Protein AF-A0A938NWP1-F1 (afdb_monomer_lite)

Secondary structure (DSSP, 8-state):
-HHHHHHHHSTTSTTHHHHHHHHHHHHHHHHHHHHHHHTT-HHHHHHHHHHHHHHHHHHHHHHHHH--TTS-HHHHHHHHHHHHHHHHHHHHHH-GGGHHHHHHHHHHHHHHHHHH-

Radius of gyration: 18.4 Å; chains: 1; bounding box: 37×42×53 Å

pLDDT: mean 86.92, std 7.83, range [61.0, 96.56]

Structure (mmCIF, N/CA/C/O backbone):
data_AF-A0A938NWP1-F1
#
_entry.id   AF-A0A938NWP1-F1
#
loop_
_atom_site.group_PDB
_atom_site.id
_atom_site.type_symbol
_atom_site.label_atom_id
_atom_site.label_alt_id
_atom_site.label_comp_id
_atom_site.label_asym_id
_atom_site.label_entity_id
_atom_site.label_seq_id
_atom_site.pdbx_PDB_ins_code
_atom_site.Cartn_x
_atom_site.Cartn_y
_atom_site.Cartn_z
_atom_site.occupancy
_atom_site.B_iso_or_equiv
_atom_site.auth_seq_id
_atom_site.auth_comp_id
_atom_site.auth_asym_id
_atom_site.auth_atom_id
_atom_site.pdbx_PDB_model_num
ATOM 1 N N . MET A 1 1 ? -5.076 24.610 25.312 1.00 61.00 1 MET A N 1
ATOM 2 C CA . MET A 1 1 ? -3.761 24.006 24.991 1.00 61.00 1 MET A CA 1
ATOM 3 C C . MET A 1 1 ? -3.393 22.858 25.933 1.00 61.00 1 MET A C 1
ATOM 5 O O . MET A 1 1 ? -2.952 21.830 25.442 1.00 61.00 1 MET A O 1
ATOM 9 N N . SER A 1 2 ? -3.604 22.977 27.250 1.00 73.00 2 SER A N 1
ATOM 10 C CA . SER A 1 2 ? -3.316 21.909 28.230 1.00 73.00 2 SER A CA 1
ATOM 11 C C . SER A 1 2 ? -4.142 20.628 28.040 1.00 73.00 2 SER A C 1
ATOM 13 O O . SER A 1 2 ? -3.621 19.542 28.266 1.00 73.00 2 SER A O 1
ATOM 15 N N . GLU A 1 3 ? -5.391 20.739 27.578 1.00 76.25 3 GLU A N 1
ATOM 16 C CA . GLU A 1 3 ? -6.285 19.588 27.372 1.00 76.25 3 GLU A CA 1
ATOM 17 C C . GLU A 1 3 ? -5.805 18.652 26.250 1.00 76.25 3 GLU A C 1
ATOM 19 O O . GLU A 1 3 ? -5.772 17.440 26.425 1.00 76.25 3 GLU A O 1
ATOM 24 N N . LEU A 1 4 ? -5.339 19.212 25.125 1.00 74.44 4 LEU A N 1
ATOM 25 C CA . LEU A 1 4 ? -4.764 18.439 24.015 1.00 74.44 4 LEU A CA 1
ATOM 26 C C . LEU A 1 4 ? -3.458 17.755 24.425 1.00 74.44 4 LEU A C 1
ATOM 28 O O . LEU A 1 4 ? -3.237 16.596 24.091 1.00 74.44 4 LEU A O 1
ATOM 32 N N . ALA A 1 5 ? -2.609 18.460 25.183 1.00 74.31 5 ALA A N 1
ATOM 33 C CA . ALA A 1 5 ? -1.382 17.883 25.722 1.00 74.31 5 ALA A CA 1
ATOM 34 C C . ALA A 1 5 ? -1.691 16.722 26.679 1.00 74.31 5 ALA A C 1
ATOM 36 O O . ALA A 1 5 ? -1.032 15.689 26.617 1.00 74.31 5 ALA A O 1
ATOM 37 N N . ARG A 1 6 ? -2.741 16.845 27.502 1.00 74.50 6 ARG A N 1
ATOM 38 C CA . ARG A 1 6 ? -3.239 15.738 28.326 1.00 74.50 6 ARG A CA 1
ATOM 39 C C . ARG A 1 6 ? -3.708 14.567 27.469 1.00 74.50 6 ARG A C 1
ATOM 41 O O . ARG A 1 6 ? -3.207 13.472 27.668 1.00 74.50 6 ARG A O 1
ATOM 48 N N . GLN A 1 7 ? -4.557 14.805 26.471 1.00 76.75 7 GLN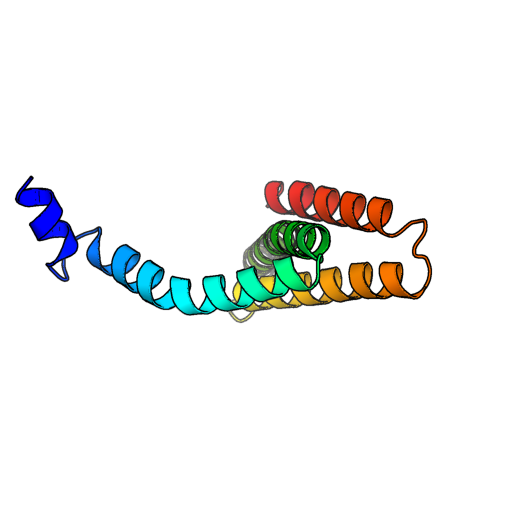 A N 1
ATOM 49 C CA . GLN A 1 7 ? -5.053 13.758 25.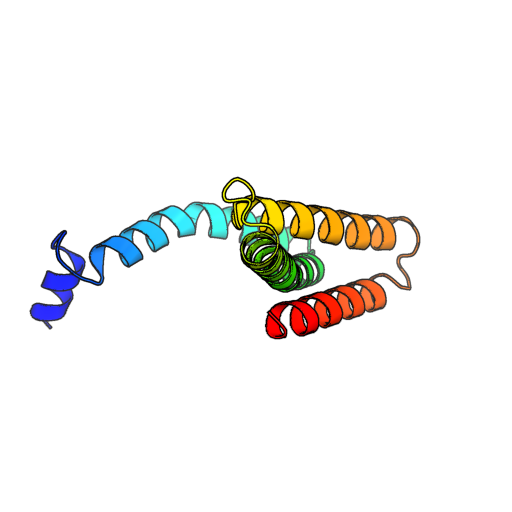568 1.00 76.75 7 GLN A CA 1
ATOM 50 C C . GLN A 1 7 ? -3.948 13.059 24.753 1.00 76.75 7 GLN A C 1
ATOM 52 O O . GLN A 1 7 ? -4.152 11.927 24.319 1.00 76.75 7 GLN A O 1
ATOM 57 N N . LEU A 1 8 ? -2.794 13.707 24.547 1.00 75.06 8 LEU A N 1
ATOM 58 C CA . LEU A 1 8 ? -1.615 13.102 23.918 1.00 75.06 8 LEU A CA 1
ATOM 59 C C . LEU A 1 8 ? -0.780 12.238 24.873 1.00 75.06 8 LEU A C 1
ATOM 61 O O . LEU A 1 8 ? -0.164 11.282 24.416 1.00 75.06 8 LEU A O 1
ATOM 65 N N . LEU A 1 9 ? -0.687 12.615 26.153 1.00 77.19 9 LEU A N 1
ATOM 66 C CA . LEU A 1 9 ? 0.231 12.017 27.136 1.00 77.19 9 LEU A CA 1
ATOM 67 C C . LEU A 1 9 ? -0.445 10.999 28.065 1.00 77.19 9 LEU A C 1
ATOM 69 O O . LEU A 1 9 ? 0.249 10.197 28.688 1.00 77.19 9 LEU A O 1
ATOM 73 N N . THR A 1 10 ? -1.775 11.010 28.174 1.00 80.69 10 THR A N 1
ATOM 74 C CA . THR A 1 10 ? -2.522 10.044 28.993 1.00 80.69 10 THR A CA 1
ATOM 75 C C . THR A 1 10 ? -2.920 8.807 28.182 1.00 80.69 10 THR A C 1
ATOM 77 O O . THR A 1 10 ? -3.480 8.987 27.100 1.00 80.69 10 THR A O 1
ATOM 80 N N . PRO A 1 11 ? -2.754 7.579 28.716 1.00 75.69 11 PRO A N 1
ATOM 81 C CA . PRO A 1 11 ? -3.187 6.343 28.051 1.00 75.69 11 PRO A CA 1
ATOM 82 C C . PRO A 1 11 ? -4.678 6.305 27.678 1.00 75.69 11 PRO A C 1
ATOM 84 O O . PRO A 1 11 ? -5.035 5.713 26.666 1.00 75.69 11 PRO A O 1
ATOM 87 N N . ASP A 1 12 ? -5.534 6.983 28.452 1.00 77.31 12 ASP A N 1
ATOM 88 C CA . ASP A 1 12 ? -6.985 7.077 28.210 1.00 77.31 12 ASP A CA 1
ATOM 89 C C . ASP A 1 12 ? -7.357 8.139 27.154 1.00 77.31 12 ASP A C 1
ATOM 91 O O . ASP A 1 12 ? -8.527 8.348 26.830 1.00 77.31 12 ASP A O 1
ATOM 95 N N . GLY A 1 13 ? -6.362 8.857 26.632 1.00 81.94 13 GLY A N 1
ATOM 96 C CA . GLY A 1 13 ? -6.544 9.914 25.651 1.00 81.94 13 GLY A CA 1
ATOM 97 C C . GLY A 1 13 ? -6.732 9.360 24.241 1.00 81.94 13 GLY A C 1
ATOM 98 O O . GLY A 1 13 ? -5.977 8.508 23.776 1.00 81.94 13 GLY A O 1
ATOM 99 N N . VAL A 1 14 ? -7.698 9.914 23.507 1.00 86.06 14 VAL A N 1
ATOM 100 C CA . VAL A 1 14 ? -8.037 9.487 22.134 1.00 86.06 14 VAL A CA 1
ATOM 101 C C . VAL A 1 14 ? -6.857 9.624 21.156 1.00 86.06 14 VAL A C 1
ATOM 103 O O . VAL A 1 14 ? -6.811 8.944 20.135 1.00 86.06 14 VAL A O 1
ATOM 106 N N . LEU A 1 15 ? -5.892 10.499 21.465 1.00 85.69 15 LEU A N 1
ATOM 107 C CA . LEU A 1 15 ? -4.733 10.800 20.621 1.00 85.69 15 LEU A CA 1
ATOM 108 C C . LEU A 1 15 ? -3.489 9.970 20.971 1.00 85.69 15 LEU A C 1
ATOM 110 O O . LEU A 1 15 ? -2.562 9.918 20.163 1.00 85.69 15 LEU A O 1
ATOM 114 N N . PHE A 1 16 ? -3.470 9.288 22.119 1.00 87.50 16 PHE A N 1
ATOM 115 C CA . PHE A 1 16 ? -2.310 8.529 22.591 1.00 87.50 16 PHE A CA 1
ATOM 116 C C . PHE A 1 16 ? -1.974 7.341 21.673 1.00 87.50 16 PHE A C 1
ATOM 118 O O . PHE A 1 16 ? -0.854 7.232 21.172 1.00 87.50 16 PHE A O 1
ATOM 125 N N . PHE A 1 17 ? -2.954 6.479 21.378 1.00 88.75 17 PHE A N 1
ATOM 126 C CA . PHE A 1 17 ? -2.745 5.321 20.498 1.00 88.75 17 PHE A CA 1
ATOM 127 C C . PHE A 1 17 ? -2.396 5.709 19.050 1.00 88.75 17 PHE A C 1
ATOM 129 O O . PHE A 1 17 ? -1.408 5.183 18.534 1.00 88.75 17 PHE A O 1
ATOM 136 N N . PRO A 1 18 ? -3.116 6.637 18.383 1.00 90.50 18 PRO A N 1
ATOM 137 C CA . PRO A 1 18 ? -2.741 7.103 17.048 1.00 90.50 18 PRO A CA 1
ATOM 138 C C . PRO A 1 18 ? -1.335 7.704 16.987 1.00 90.50 18 PRO A C 1
ATOM 140 O O . PRO A 1 18 ? -0.618 7.461 16.018 1.00 90.50 18 PRO A O 1
ATOM 143 N N . LEU A 1 19 ? -0.916 8.449 18.019 1.00 89.44 19 LEU A N 1
ATOM 144 C CA . LEU A 1 19 ? 0.431 9.014 18.097 1.00 89.44 19 LEU A CA 1
ATOM 145 C C . LEU A 1 19 ? 1.495 7.913 18.133 1.00 89.44 19 LEU A C 1
ATOM 147 O O . LEU A 1 19 ? 2.458 7.967 17.370 1.00 89.44 19 LEU A O 1
ATOM 151 N N . ILE A 1 20 ? 1.310 6.900 18.983 1.00 91.31 20 ILE A N 1
ATOM 152 C CA . ILE A 1 20 ? 2.244 5.773 19.092 1.00 91.31 20 ILE A CA 1
ATOM 153 C C . ILE A 1 20 ? 2.282 4.971 17.790 1.00 91.31 20 ILE A C 1
ATOM 155 O O . ILE A 1 20 ? 3.365 4.672 17.290 1.00 91.31 20 ILE A O 1
ATOM 159 N N . ILE A 1 21 ? 1.123 4.659 17.207 1.00 92.88 21 ILE A N 1
ATOM 160 C CA . ILE A 1 21 ? 1.038 3.931 15.934 1.00 92.88 21 ILE A CA 1
ATOM 161 C C . ILE A 1 21 ? 1.704 4.736 14.813 1.00 92.88 21 ILE A C 1
ATOM 163 O O . ILE A 1 21 ? 2.448 4.169 14.017 1.00 92.88 21 ILE A O 1
ATOM 167 N N . GLY A 1 22 ? 1.494 6.054 14.767 1.00 92.81 22 GLY A N 1
ATOM 168 C CA . GLY A 1 22 ? 2.136 6.943 13.801 1.00 92.81 22 GLY A CA 1
ATOM 169 C C . GLY A 1 22 ? 3.655 6.998 13.969 1.00 92.81 22 GLY A C 1
ATOM 170 O O . GLY A 1 22 ? 4.381 6.897 12.981 1.00 92.81 22 GLY A O 1
ATOM 171 N N . LEU A 1 23 ? 4.148 7.087 15.207 1.00 93.81 23 LEU A N 1
ATOM 172 C CA . LEU A 1 23 ? 5.583 7.069 15.511 1.00 93.81 23 LEU A CA 1
ATOM 173 C C . LEU A 1 23 ? 6.234 5.737 15.125 1.00 93.81 23 LEU A C 1
ATOM 175 O O . LEU A 1 23 ? 7.263 5.734 14.449 1.00 93.81 23 LEU A O 1
ATOM 179 N N . LEU A 1 24 ? 5.619 4.612 15.499 1.00 94.44 24 LEU A N 1
ATOM 180 C CA . LEU A 1 24 ? 6.102 3.276 15.138 1.00 94.44 24 LEU A CA 1
ATOM 181 C C . LEU A 1 24 ? 6.031 3.043 13.620 1.00 94.44 24 LEU A C 1
ATOM 183 O O . LEU A 1 24 ? 6.964 2.505 13.021 1.00 94.44 24 LEU A O 1
ATOM 187 N N . GLY A 1 25 ? 4.949 3.490 12.983 1.00 93.38 25 GLY A N 1
ATOM 188 C CA . GLY A 1 25 ? 4.742 3.380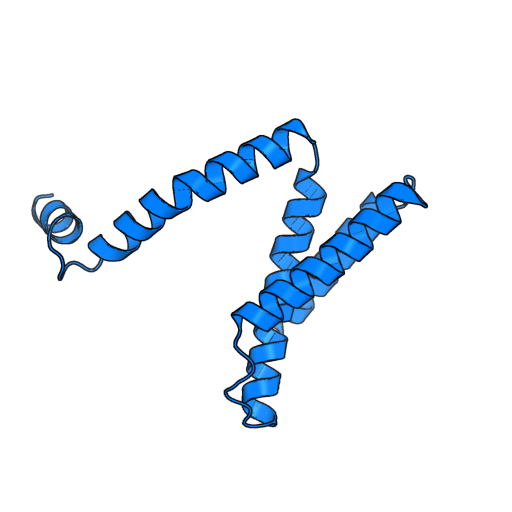 11.543 1.00 93.38 25 GLY A CA 1
ATOM 189 C C . GLY A 1 25 ? 5.721 4.229 10.735 1.00 93.38 25 GLY A C 1
ATOM 190 O O . GLY A 1 25 ? 6.188 3.777 9.690 1.00 93.38 25 GLY A O 1
ATOM 191 N N . SER A 1 26 ? 6.080 5.421 11.222 1.00 94.88 26 SER A N 1
ATOM 192 C CA . SER A 1 26 ? 6.970 6.372 10.538 1.00 94.88 26 SER A CA 1
ATOM 193 C C . SER A 1 26 ? 8.299 5.742 10.122 1.00 94.88 26 SER A C 1
ATOM 195 O O . SER A 1 26 ? 8.768 5.978 9.011 1.00 94.88 26 SER A O 1
ATOM 197 N N . LEU A 1 27 ? 8.872 4.866 10.954 1.00 94.38 27 LEU A N 1
ATOM 198 C CA . LEU A 1 27 ? 10.113 4.172 10.612 1.00 94.38 27 LEU A CA 1
ATOM 199 C C . LEU A 1 27 ? 9.935 3.263 9.386 1.00 94.38 27 LEU A C 1
ATOM 201 O O . LEU A 1 27 ? 10.721 3.323 8.441 1.00 94.38 27 LEU A O 1
ATOM 205 N N . SER A 1 28 ? 8.870 2.458 9.371 1.00 93.38 28 SER A N 1
ATOM 206 C CA . SER A 1 28 ? 8.581 1.541 8.262 1.00 93.38 28 SER A CA 1
ATOM 207 C C . SER A 1 28 ? 8.220 2.304 6.986 1.00 93.38 28 SER A C 1
ATOM 209 O O . SER A 1 28 ? 8.786 2.045 5.922 1.00 93.38 28 SER A O 1
ATOM 211 N N . PHE A 1 29 ? 7.330 3.295 7.090 1.00 90.69 29 PHE A N 1
ATOM 212 C CA . PHE A 1 29 ? 6.925 4.125 5.955 1.00 90.69 29 PHE A CA 1
ATOM 213 C C . PHE A 1 29 ? 8.075 4.990 5.423 1.00 90.69 29 PHE A C 1
ATOM 215 O O . PHE A 1 29 ? 8.179 5.172 4.212 1.00 90.69 29 PHE A O 1
ATOM 222 N N . GLY A 1 30 ? 8.972 5.470 6.286 1.00 93.75 30 GLY A N 1
ATOM 223 C CA . GLY A 1 30 ? 10.142 6.257 5.897 1.00 93.75 30 GLY A CA 1
ATOM 224 C C . GLY A 1 30 ? 11.163 5.448 5.096 1.00 93.75 30 GLY A C 1
ATOM 225 O O . GLY A 1 30 ? 11.646 5.914 4.059 1.00 93.75 30 GLY A O 1
ATOM 226 N N . VAL A 1 31 ? 11.450 4.212 5.521 1.00 95.19 31 VAL A N 1
ATOM 227 C CA . VAL A 1 31 ? 12.365 3.308 4.801 1.00 95.19 31 VAL A CA 1
ATOM 228 C C . VAL A 1 31 ? 11.772 2.896 3.452 1.00 95.19 31 VAL A C 1
ATOM 230 O O . VAL A 1 31 ? 12.439 3.020 2.421 1.00 95.19 31 VAL A O 1
ATOM 233 N N . VAL A 1 32 ? 10.506 2.465 3.431 1.00 94.00 32 VAL A N 1
ATOM 234 C CA . VAL A 1 32 ? 9.821 2.068 2.190 1.00 94.00 32 VAL A CA 1
ATOM 235 C C . VAL A 1 32 ? 9.679 3.259 1.239 1.00 94.00 32 VAL A C 1
ATOM 237 O O . VAL A 1 32 ? 9.969 3.130 0.051 1.00 94.00 32 VAL A O 1
ATOM 240 N N . GLY A 1 33 ? 9.303 4.434 1.747 1.00 92.38 33 GLY A N 1
ATOM 241 C CA . GLY A 1 33 ? 9.167 5.653 0.951 1.00 92.38 33 GLY A CA 1
ATOM 242 C C . GLY A 1 33 ? 10.486 6.072 0.303 1.00 92.38 33 GLY A C 1
ATOM 243 O O . GLY A 1 33 ? 10.533 6.303 -0.906 1.00 92.38 33 GLY A O 1
ATOM 244 N N . SER A 1 34 ? 11.578 6.074 1.072 1.00 95.06 34 SER A N 1
ATOM 245 C CA . SER A 1 34 ? 12.919 6.373 0.547 1.00 95.06 34 SER A CA 1
ATOM 246 C C . SER A 1 34 ? 13.321 5.390 -0.556 1.00 95.06 34 SER A C 1
ATOM 248 O O . SER A 1 34 ? 13.805 5.798 -1.613 1.00 95.06 34 SER A O 1
ATOM 250 N N . TYR A 1 35 ? 13.055 4.097 -0.357 1.00 93.94 35 TYR A N 1
ATOM 251 C CA . TYR A 1 35 ? 13.320 3.065 -1.358 1.00 93.94 35 TYR A CA 1
ATOM 252 C C . TYR A 1 35 ? 12.531 3.283 -2.658 1.00 93.94 35 TYR A C 1
ATOM 254 O O . TYR A 1 35 ? 13.108 3.232 -3.748 1.00 93.94 35 TYR A O 1
ATOM 262 N N . VAL A 1 36 ? 11.228 3.562 -2.553 1.00 93.94 36 VAL A N 1
ATOM 263 C CA . VAL A 1 36 ? 10.336 3.790 -3.701 1.00 93.94 36 VAL A CA 1
ATOM 264 C C . VAL A 1 36 ? 10.798 4.984 -4.539 1.00 93.94 36 VAL A C 1
ATOM 266 O O . VAL A 1 36 ? 10.823 4.894 -5.771 1.00 93.94 36 VAL A O 1
ATOM 269 N N . VAL A 1 37 ? 11.221 6.068 -3.881 1.00 95.06 37 VAL A N 1
ATOM 270 C CA . VAL A 1 37 ? 11.723 7.281 -4.543 1.00 95.06 37 VAL A CA 1
ATOM 271 C C . VAL A 1 37 ? 13.038 7.007 -5.274 1.00 95.06 37 VAL A C 1
ATOM 273 O O . VAL A 1 37 ? 13.150 7.320 -6.460 1.00 95.06 37 VAL A O 1
ATOM 276 N N . VAL A 1 38 ? 14.015 6.373 -4.613 1.00 96.56 38 VAL A N 1
ATOM 277 C CA . VAL A 1 38 ? 15.330 6.072 -5.214 1.00 96.56 38 VAL A CA 1
ATOM 278 C C . VAL A 1 38 ? 15.196 5.129 -6.414 1.00 96.56 38 VAL A C 1
ATOM 280 O O . VAL A 1 38 ? 15.862 5.314 -7.431 1.00 96.56 38 VAL A O 1
ATOM 283 N N . ARG A 1 39 ? 14.307 4.135 -6.327 1.00 91.00 39 ARG A N 1
ATOM 284 C CA . ARG A 1 39 ? 14.046 3.162 -7.401 1.00 91.00 39 ARG A CA 1
ATOM 285 C C . ARG A 1 39 ? 13.129 3.692 -8.510 1.00 91.00 39 ARG A C 1
ATOM 287 O O . ARG A 1 39 ? 12.937 2.983 -9.491 1.00 91.00 39 ARG A O 1
ATOM 294 N N . ARG A 1 40 ? 12.557 4.896 -8.370 1.00 89.12 40 ARG A N 1
ATOM 295 C CA . ARG A 1 40 ? 11.554 5.476 -9.289 1.00 89.12 40 ARG A CA 1
ATOM 296 C C . ARG A 1 40 ? 10.348 4.561 -9.550 1.00 89.12 40 ARG A C 1
ATOM 298 O O . ARG A 1 40 ? 9.781 4.567 -10.637 1.00 89.12 40 ARG A O 1
ATOM 305 N N . VAL A 1 41 ? 9.916 3.812 -8.535 1.00 90.38 41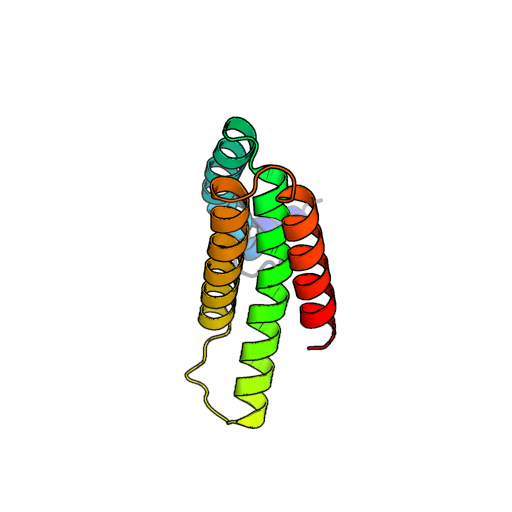 VAL A N 1
ATOM 306 C CA . VAL A 1 41 ? 8.756 2.898 -8.615 1.00 90.38 41 VAL A CA 1
ATOM 307 C C . VAL A 1 41 ? 7.486 3.499 -8.002 1.00 90.38 41 VAL A C 1
ATOM 309 O O . VAL A 1 41 ? 6.562 2.774 -7.641 1.00 90.38 41 VAL A O 1
ATOM 312 N N . SER A 1 42 ? 7.410 4.829 -7.882 1.00 91.06 42 SER A N 1
ATOM 313 C CA . SER A 1 42 ? 6.290 5.534 -7.239 1.00 91.06 42 SER A CA 1
ATOM 314 C C . SER A 1 42 ? 4.935 5.243 -7.885 1.00 91.06 42 SER A C 1
ATOM 316 O O . SER A 1 42 ? 3.951 5.063 -7.173 1.00 91.06 42 SER A O 1
ATOM 318 N N . TYR A 1 43 ? 4.881 5.133 -9.216 1.00 88.75 43 TYR A N 1
ATOM 319 C CA . TYR A 1 43 ? 3.650 4.794 -9.937 1.00 88.75 43 TYR A CA 1
ATOM 320 C C . TYR A 1 43 ? 3.171 3.369 -9.632 1.00 88.75 43 TYR A C 1
ATOM 322 O O . TYR A 1 43 ? 1.985 3.153 -9.395 1.00 88.75 43 TYR A O 1
ATOM 330 N N . ALA A 1 44 ? 4.097 2.409 -9.554 1.00 90.12 44 ALA A N 1
ATOM 331 C CA . ALA A 1 44 ? 3.780 1.040 -9.160 1.00 90.12 44 ALA A CA 1
ATOM 332 C C . ALA A 1 44 ? 3.30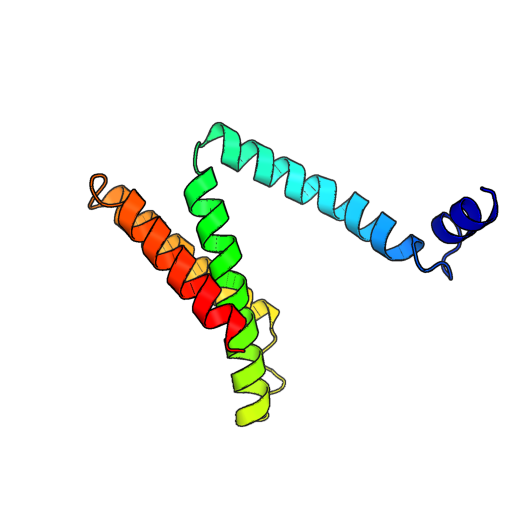3 0.975 -7.701 1.00 90.12 44 ALA A C 1
ATOM 334 O O . ALA A 1 44 ? 2.289 0.346 -7.412 1.00 90.12 44 ALA A O 1
ATOM 335 N N . ALA A 1 45 ? 3.985 1.677 -6.788 1.00 91.75 45 ALA A N 1
ATOM 336 C CA . ALA A 1 45 ? 3.586 1.752 -5.383 1.00 91.75 45 ALA A CA 1
ATOM 337 C C . ALA A 1 45 ? 2.180 2.354 -5.216 1.00 91.75 45 ALA A C 1
ATOM 339 O O . ALA A 1 45 ? 1.366 1.823 -4.463 1.00 91.75 45 ALA A O 1
ATOM 340 N N . HIS A 1 46 ? 1.868 3.421 -5.959 1.00 91.44 46 HIS A N 1
ATOM 341 C CA . HIS A 1 46 ? 0.537 4.025 -5.977 1.00 91.44 46 HIS A CA 1
ATOM 342 C C . HIS A 1 46 ? -0.540 3.035 -6.445 1.00 91.44 46 HIS A C 1
ATOM 344 O O . HIS A 1 46 ? -1.575 2.906 -5.788 1.00 91.44 46 HIS A O 1
ATOM 350 N N . ALA A 1 47 ? -0.292 2.312 -7.539 1.00 93.44 47 ALA A N 1
ATOM 351 C CA . ALA A 1 47 ? -1.230 1.325 -8.069 1.00 93.44 47 ALA A CA 1
ATOM 352 C C . ALA A 1 47 ? -1.491 0.178 -7.083 1.00 93.44 47 ALA A C 1
ATOM 354 O O . ALA A 1 47 ? -2.645 -0.175 -6.835 1.00 93.44 47 ALA A O 1
ATOM 355 N N . ILE A 1 48 ? -0.433 -0.352 -6.458 1.00 93.25 48 ILE A N 1
ATOM 356 C CA . ILE A 1 48 ? -0.540 -1.422 -5.457 1.00 93.25 48 ILE A CA 1
ATOM 357 C C . ILE A 1 48 ? -1.430 -0.975 -4.290 1.00 93.25 48 ILE A C 1
ATOM 359 O O . ILE A 1 48 ? -2.360 -1.697 -3.925 1.00 93.25 48 ILE A O 1
ATOM 363 N N . SER A 1 49 ? -1.227 0.235 -3.759 1.00 92.50 49 SER A N 1
ATOM 364 C CA . SER A 1 49 ? -2.036 0.768 -2.652 1.00 92.50 49 SER A CA 1
ATOM 365 C C . SER A 1 49 ? -3.537 0.803 -2.961 1.00 92.50 49 SER A C 1
ATOM 367 O O . SER A 1 49 ? -4.345 0.459 -2.103 1.00 92.50 49 SER A O 1
ATOM 369 N N . HIS A 1 50 ? -3.926 1.157 -4.189 1.00 92.31 50 HIS A N 1
ATOM 370 C CA . HIS A 1 50 ? -5.341 1.207 -4.579 1.00 92.31 50 HIS A CA 1
ATOM 371 C C . HIS A 1 50 ? -5.936 -0.186 -4.797 1.00 92.31 50 HIS A C 1
ATOM 373 O O . HIS A 1 50 ? -7.099 -0.419 -4.479 1.00 92.31 50 HIS A O 1
ATOM 379 N N . THR A 1 51 ? -5.140 -1.149 -5.262 1.00 92.94 51 THR A N 1
ATOM 380 C CA . THR A 1 51 ? -5.592 -2.546 -5.372 1.00 92.94 51 THR A CA 1
ATOM 381 C C . THR A 1 51 ? -5.757 -3.243 -4.023 1.00 92.94 51 THR A C 1
ATOM 383 O O . THR A 1 51 ? -6.565 -4.164 -3.904 1.00 92.94 51 THR A O 1
ATOM 386 N N . VAL A 1 52 ? -5.046 -2.803 -2.981 1.00 94.00 52 VAL A N 1
ATOM 387 C CA . VAL A 1 52 ? -5.207 -3.359 -1.628 1.00 94.00 52 VAL A CA 1
ATOM 388 C C . VAL A 1 52 ? -6.623 -3.134 -1.097 1.00 94.00 52 VAL A C 1
ATOM 390 O O . VAL A 1 52 ? -7.174 -4.043 -0.481 1.00 94.00 52 VAL A O 1
ATOM 393 N N . LEU A 1 53 ? -7.239 -1.984 -1.395 1.00 91.19 53 LEU A N 1
ATOM 394 C CA . LEU A 1 53 ? -8.625 -1.687 -1.011 1.00 91.19 53 LEU A CA 1
ATOM 395 C C . LEU A 1 53 ? -9.604 -2.713 -1.595 1.00 91.19 53 LEU A C 1
ATOM 397 O O . LEU A 1 53 ? -10.410 -3.273 -0.858 1.00 91.19 53 LEU A O 1
ATOM 401 N N . LEU A 1 54 ? -9.463 -3.036 -2.886 1.00 92.38 54 LEU A N 1
ATOM 402 C CA . LEU A 1 54 ? -10.215 -4.116 -3.535 1.00 92.38 54 LEU A CA 1
ATOM 403 C C . LEU A 1 54 ? -10.005 -5.463 -2.830 1.00 92.38 54 LEU A C 1
ATOM 405 O O . LEU A 1 54 ? -10.966 -6.194 -2.602 1.00 92.38 54 LEU A O 1
ATOM 409 N N . GLY A 1 55 ? -8.763 -5.786 -2.462 1.00 88.94 55 GLY A N 1
ATOM 410 C CA . GLY A 1 55 ? -8.441 -7.016 -1.736 1.00 88.94 55 GLY A CA 1
ATOM 411 C C . GLY A 1 55 ? -9.174 -7.108 -0.403 1.00 88.94 55 GLY A C 1
ATOM 412 O O . GLY A 1 55 ? -9.823 -8.114 -0.136 1.00 88.94 55 GLY A O 1
ATOM 413 N N . ILE A 1 56 ? -9.122 -6.036 0.394 1.00 91.25 56 ILE A N 1
ATOM 414 C CA . ILE A 1 56 ? -9.817 -5.927 1.683 1.00 91.25 56 ILE A CA 1
ATOM 415 C C . ILE A 1 56 ? -11.327 -6.094 1.488 1.00 91.25 56 ILE A C 1
ATOM 417 O O . ILE A 1 56 ? -11.918 -6.958 2.143 1.00 91.25 56 ILE A O 1
ATOM 421 N N . GLY A 1 57 ? -11.921 -5.337 0.560 1.00 89.19 57 GLY A N 1
ATOM 422 C CA . GLY A 1 57 ? -13.352 -5.372 0.255 1.00 89.19 57 GLY A CA 1
ATOM 423 C C . GLY A 1 57 ? -13.843 -6.758 -0.164 1.00 89.19 57 GLY A C 1
ATOM 424 O O . GLY A 1 57 ? -14.823 -7.259 0.385 1.00 89.19 57 GLY A O 1
ATOM 425 N N . LEU A 1 58 ? -13.100 -7.442 -1.040 1.00 87.19 58 LEU A N 1
ATOM 426 C CA . LEU A 1 58 ? -13.402 -8.819 -1.443 1.00 87.19 58 LEU A CA 1
ATOM 427 C C . LEU A 1 58 ? -13.359 -9.797 -0.267 1.00 87.19 58 LEU A C 1
ATOM 429 O O . LEU A 1 58 ? -14.247 -10.641 -0.152 1.00 87.19 58 LEU A O 1
ATOM 433 N N . THR A 1 59 ? -12.358 -9.699 0.617 1.00 88.06 59 THR A N 1
ATOM 434 C CA . THR A 1 59 ? -12.311 -10.552 1.821 1.00 88.06 59 THR A CA 1
ATOM 435 C C . THR A 1 59 ? -13.493 -10.298 2.741 1.00 88.06 59 THR A C 1
ATOM 437 O O . THR A 1 59 ? -14.083 -11.258 3.222 1.00 88.06 59 THR A O 1
ATOM 440 N N . LEU A 1 60 ? -13.857 -9.036 2.979 1.00 85.56 60 LEU A N 1
ATOM 441 C CA . LEU A 1 60 ? -14.995 -8.688 3.834 1.00 85.56 60 LEU A CA 1
ATOM 442 C C . LEU A 1 60 ? -16.319 -9.171 3.233 1.00 85.56 60 LEU A C 1
ATOM 444 O O . LEU A 1 60 ? -17.139 -9.755 3.941 1.00 85.56 60 LEU A O 1
ATOM 448 N N . PHE A 1 61 ? -16.497 -9.016 1.922 1.00 85.31 61 PHE A N 1
ATOM 449 C CA . PHE A 1 61 ? -17.652 -9.559 1.213 1.00 85.31 61 PHE A CA 1
ATOM 450 C C . PHE A 1 61 ? -17.704 -11.087 1.310 1.00 85.31 61 PHE A C 1
ATOM 452 O O . PHE A 1 61 ? -18.738 -11.658 1.655 1.00 85.31 61 PHE A O 1
ATOM 459 N N . ALA A 1 62 ? -16.574 -11.763 1.085 1.00 82.50 62 ALA A N 1
ATOM 460 C CA . ALA A 1 62 ? -16.481 -13.211 1.224 1.00 82.50 62 ALA A CA 1
ATOM 461 C C . ALA A 1 62 ? -16.763 -13.667 2.664 1.00 82.50 62 ALA A C 1
ATOM 463 O O . ALA A 1 62 ? -17.492 -14.641 2.845 1.00 82.50 62 ALA A O 1
ATOM 464 N N . GLN A 1 63 ? -16.255 -12.964 3.683 1.00 83.31 63 GLN A N 1
ATOM 465 C CA . GLN A 1 63 ? -16.575 -13.235 5.088 1.00 83.31 63 GLN A CA 1
ATOM 466 C C . GLN A 1 63 ? -18.080 -13.122 5.348 1.00 83.31 63 GLN A C 1
ATOM 468 O O . GLN A 1 63 ? -18.650 -14.002 5.992 1.00 83.31 63 GLN A O 1
ATOM 473 N N . TYR A 1 64 ? -18.724 -12.073 4.829 1.00 81.00 64 TYR A N 1
ATOM 474 C CA . TYR A 1 64 ? -20.156 -11.843 5.011 1.00 81.00 64 TYR A CA 1
ATOM 475 C C . TYR A 1 64 ? -21.006 -12.931 4.338 1.00 81.00 64 TYR A C 1
ATOM 477 O O . TYR A 1 64 ? -21.969 -13.415 4.926 1.00 81.00 64 TYR A O 1
ATOM 485 N N . VAL A 1 65 ? -20.628 -13.354 3.127 1.00 79.94 65 VAL A N 1
ATOM 486 C CA . VAL A 1 65 ? -21.378 -14.346 2.337 1.00 79.94 65 VAL A CA 1
ATOM 487 C C . VAL A 1 65 ? -21.126 -15.785 2.797 1.00 79.94 65 VAL A C 1
ATOM 489 O O . VAL A 1 65 ? -22.053 -16.590 2.828 1.00 79.94 65 VAL A O 1
ATOM 492 N N . THR A 1 66 ? -19.884 -16.140 3.138 1.00 70.81 66 THR A N 1
ATOM 493 C CA . THR A 1 66 ? -19.501 -17.532 3.452 1.00 70.81 66 THR A CA 1
ATOM 494 C C . THR A 1 66 ? -19.447 -17.830 4.949 1.00 70.81 66 THR A C 1
ATOM 496 O O . THR A 1 66 ? -19.326 -18.990 5.336 1.00 70.81 66 THR A O 1
ATOM 499 N N . GLY A 1 67 ? -19.513 -16.808 5.810 1.00 67.75 67 GLY A N 1
ATOM 500 C CA . GLY A 1 67 ? -19.384 -16.963 7.261 1.00 67.75 67 GLY A CA 1
ATOM 501 C C . GLY A 1 67 ? -17.985 -17.395 7.721 1.00 67.75 67 GLY A C 1
ATOM 502 O O . GLY A 1 67 ? -17.786 -17.677 8.905 1.00 67.75 67 GLY A O 1
ATOM 503 N N . TRP A 1 68 ? -16.993 -17.455 6.822 1.00 62.78 68 TRP A N 1
ATOM 504 C CA . TRP A 1 68 ? -15.633 -17.859 7.170 1.00 62.78 68 TRP A CA 1
ATOM 505 C C . TRP A 1 68 ? -14.884 -16.743 7.898 1.00 62.78 68 TRP A C 1
ATOM 507 O O . TRP A 1 68 ? -14.201 -15.920 7.296 1.00 62.78 68 TRP A O 1
ATOM 517 N N . GLN A 1 69 ? -14.925 -16.776 9.229 1.00 65.06 69 GLN A N 1
ATOM 518 C CA . GLN A 1 69 ? -14.173 -15.842 10.080 1.00 65.06 69 GLN A CA 1
ATOM 519 C C . GLN A 1 69 ? -12.644 -16.006 9.998 1.00 65.06 69 GLN A C 1
ATOM 521 O O . GLN A 1 69 ? -11.898 -15.176 10.507 1.00 65.06 69 GLN A O 1
ATOM 526 N N . TRP A 1 70 ? -12.163 -17.063 9.340 1.00 66.12 70 TRP A N 1
ATOM 527 C CA . TRP A 1 70 ? -10.734 -17.312 9.133 1.00 66.12 70 TRP A CA 1
ATOM 528 C C . TRP A 1 70 ? -10.105 -16.413 8.060 1.00 66.12 70 TRP A C 1
ATOM 530 O O . TRP A 1 70 ? -8.888 -16.229 8.047 1.00 66.12 70 TRP A O 1
ATOM 540 N N . LEU A 1 71 ? -10.909 -15.834 7.165 1.00 68.00 71 LEU A N 1
ATOM 541 C CA . LEU A 1 71 ? -10.436 -15.015 6.046 1.00 68.00 71 LEU A CA 1
ATOM 542 C C . LEU A 1 71 ? -10.122 -13.586 6.503 1.00 68.00 71 LEU A C 1
ATOM 544 O O . LEU A 1 71 ? -10.858 -12.658 6.204 1.00 68.00 71 LEU A O 1
ATOM 548 N N . ASN A 1 72 ? -9.054 -13.397 7.277 1.00 79.25 72 ASN A N 1
ATOM 549 C CA . ASN A 1 72 ? -8.685 -12.090 7.828 1.00 79.25 72 ASN A CA 1
ATOM 550 C C . ASN A 1 72 ? -8.515 -11.030 6.706 1.00 79.25 72 ASN A C 1
ATOM 552 O O . ASN A 1 72 ? -7.828 -11.320 5.723 1.00 79.25 72 ASN A O 1
ATOM 556 N N . PRO A 1 73 ? -9.066 -9.805 6.837 1.00 83.81 73 PRO A N 1
ATOM 557 C CA . PRO A 1 73 ? -8.911 -8.738 5.840 1.00 83.81 73 PRO A CA 1
ATOM 558 C C . PRO A 1 73 ? -7.456 -8.446 5.446 1.00 83.81 73 PRO A C 1
ATOM 560 O O . PRO A 1 73 ? -7.176 -8.094 4.300 1.00 83.81 73 PRO A O 1
ATOM 563 N N . LEU A 1 74 ? -6.507 -8.659 6.366 1.00 86.88 74 LEU A N 1
ATOM 564 C CA . LEU A 1 74 ? -5.074 -8.556 6.073 1.00 86.88 74 LEU A CA 1
ATOM 565 C C . LEU A 1 74 ? -4.588 -9.578 5.034 1.00 86.88 74 LEU A C 1
ATOM 567 O O . LEU A 1 74 ? -3.707 -9.263 4.237 1.00 86.88 74 LEU A O 1
ATOM 571 N N . ALA A 1 75 ? -5.151 -10.788 5.015 1.00 86.94 75 ALA A N 1
ATOM 572 C CA . ALA A 1 75 ? -4.784 -11.809 4.037 1.00 86.94 75 ALA A CA 1
ATOM 573 C C . ALA A 1 75 ? -5.260 -11.424 2.628 1.00 86.94 75 ALA A C 1
ATOM 575 O O . ALA A 1 75 ? -4.502 -11.568 1.669 1.00 86.94 75 ALA A O 1
ATOM 576 N N . GLY A 1 76 ? -6.472 -10.868 2.506 1.00 87.06 76 GLY A N 1
ATOM 577 C CA . GLY A 1 76 ? -6.990 -10.350 1.235 1.00 87.06 76 GLY A CA 1
ATOM 578 C C . GLY A 1 76 ? -6.208 -9.135 0.735 1.00 87.06 76 GLY A C 1
ATOM 579 O O . GLY A 1 76 ? -5.850 -9.071 -0.444 1.00 87.06 76 GLY A O 1
ATOM 580 N N . ALA A 1 77 ? -5.846 -8.221 1.643 1.00 90.56 77 ALA A N 1
ATOM 581 C CA . ALA A 1 77 ? -4.943 -7.108 1.354 1.00 90.56 77 ALA A CA 1
ATOM 582 C C . ALA A 1 77 ? -3.603 -7.596 0.780 1.00 90.56 77 ALA A C 1
ATOM 584 O O . ALA A 1 77 ? -3.158 -7.126 -0.269 1.00 90.56 77 ALA A O 1
ATOM 585 N N . PHE A 1 78 ? -2.977 -8.566 1.450 1.00 91.62 78 PHE A N 1
ATOM 586 C CA . PHE A 1 78 ? -1.677 -9.103 1.062 1.00 91.62 78 PHE A CA 1
ATOM 587 C C . PHE A 1 78 ? -1.729 -9.850 -0.275 1.00 91.62 78 PHE A C 1
ATOM 589 O O . PHE A 1 78 ? -0.877 -9.627 -1.135 1.00 91.62 78 PHE A O 1
ATOM 596 N N . ALA A 1 79 ? -2.753 -10.684 -0.485 1.00 92.12 79 ALA A N 1
ATOM 597 C CA . ALA A 1 79 ? -2.951 -11.404 -1.740 1.00 92.12 79 ALA A CA 1
ATOM 598 C C . ALA A 1 79 ? -3.140 -10.441 -2.922 1.00 92.12 79 ALA A C 1
ATOM 600 O O . ALA A 1 79 ? -2.490 -10.598 -3.956 1.00 92.12 79 ALA A O 1
ATOM 601 N N . SER A 1 80 ? -3.969 -9.405 -2.754 1.00 92.44 80 SER A N 1
ATOM 602 C CA . SER A 1 80 ? -4.174 -8.386 -3.788 1.00 92.44 80 SER A CA 1
ATOM 603 C C . SER A 1 80 ? -2.895 -7.600 -4.087 1.00 92.44 80 SER A C 1
ATOM 605 O O . SER A 1 80 ? -2.540 -7.415 -5.253 1.00 92.44 80 SER A O 1
ATOM 607 N N . ALA A 1 81 ? -2.144 -7.207 -3.050 1.00 92.69 81 ALA A N 1
ATOM 608 C CA . ALA A 1 81 ? -0.867 -6.519 -3.222 1.00 92.69 81 ALA A CA 1
ATOM 609 C C . ALA A 1 81 ? 0.136 -7.359 -4.027 1.00 92.69 81 ALA A C 1
ATOM 611 O O . ALA A 1 81 ? 0.794 -6.833 -4.925 1.00 92.69 81 ALA A O 1
ATOM 612 N N . LEU A 1 82 ? 0.228 -8.662 -3.740 1.00 94.44 82 LEU A N 1
ATOM 613 C CA . LEU A 1 82 ? 1.106 -9.588 -4.457 1.00 94.44 82 LEU A CA 1
ATOM 614 C C . LEU A 1 82 ? 0.698 -9.756 -5.920 1.00 94.44 82 LEU A C 1
ATOM 616 O O . LEU A 1 82 ? 1.557 -9.696 -6.800 1.00 94.44 82 LEU A O 1
ATOM 620 N N . LEU A 1 83 ? -0.598 -9.931 -6.187 1.00 93.69 83 LEU A N 1
ATOM 621 C CA . LEU A 1 83 ? -1.117 -10.044 -7.550 1.00 93.69 83 LEU A CA 1
ATOM 622 C C . LEU A 1 83 ? -0.836 -8.771 -8.356 1.00 93.69 83 LEU A C 1
ATOM 624 O O . LEU A 1 83 ? -0.328 -8.846 -9.473 1.00 93.69 83 LEU A O 1
ATOM 628 N N . SER A 1 84 ? -1.098 -7.605 -7.768 1.00 91.50 84 SER A N 1
ATOM 629 C CA . SER A 1 84 ? -0.840 -6.303 -8.387 1.00 91.50 84 SER A CA 1
ATOM 630 C C . SER A 1 84 ? 0.653 -6.085 -8.660 1.00 91.50 84 SER A C 1
ATOM 632 O O . SER A 1 84 ? 1.042 -5.752 -9.782 1.00 91.50 84 SER A O 1
ATOM 634 N N . ALA A 1 85 ? 1.513 -6.375 -7.678 1.00 92.69 85 ALA A N 1
ATOM 635 C CA . ALA A 1 85 ? 2.963 -6.297 -7.834 1.00 92.69 85 ALA A CA 1
ATOM 636 C C . ALA A 1 85 ? 3.481 -7.248 -8.924 1.00 92.69 85 ALA A C 1
ATOM 638 O O . ALA A 1 85 ? 4.368 -6.872 -9.693 1.00 92.69 85 ALA A O 1
ATOM 639 N N . TRP A 1 86 ? 2.914 -8.453 -9.029 1.00 93.38 86 TRP A N 1
ATOM 640 C CA . TRP A 1 86 ? 3.283 -9.414 -10.063 1.00 93.38 86 TRP A CA 1
ATOM 641 C C . TRP A 1 86 ? 2.872 -8.943 -11.461 1.00 93.38 86 TRP A C 1
ATOM 643 O O . TRP A 1 86 ? 3.704 -8.960 -12.366 1.00 93.38 86 TRP A O 1
ATOM 653 N N . ILE A 1 87 ? 1.639 -8.452 -11.632 1.00 91.19 87 ILE A N 1
ATOM 654 C CA . ILE A 1 87 ? 1.139 -7.923 -12.913 1.00 91.19 87 ILE A CA 1
ATOM 655 C C . ILE A 1 87 ? 1.983 -6.727 -13.372 1.00 91.19 87 ILE A C 1
ATOM 657 O O . ILE A 1 87 ? 2.457 -6.692 -14.512 1.00 91.19 87 ILE A O 1
ATOM 661 N N . ILE A 1 88 ? 2.218 -5.763 -12.478 1.00 90.75 88 ILE A N 1
ATOM 662 C CA . ILE A 1 88 ? 2.999 -4.561 -12.793 1.00 90.75 88 ILE A CA 1
ATOM 663 C C . ILE A 1 88 ? 4.460 -4.934 -13.075 1.00 90.75 88 ILE A C 1
ATOM 665 O O . ILE A 1 88 ? 5.016 -4.510 -14.091 1.00 90.75 88 ILE A O 1
ATOM 669 N N . GLY A 1 89 ? 5.069 -5.777 -12.237 1.00 89.38 89 GLY A N 1
ATOM 670 C CA . GLY A 1 89 ? 6.442 -6.249 -12.417 1.00 89.38 89 GLY A CA 1
ATOM 671 C C . GLY A 1 89 ? 6.640 -7.006 -13.731 1.00 89.38 89 GLY A C 1
ATOM 672 O O . GLY A 1 89 ? 7.564 -6.697 -14.483 1.00 89.38 89 GLY A O 1
ATOM 673 N N . ALA A 1 90 ? 5.736 -7.931 -14.065 1.00 88.94 90 ALA A N 1
ATOM 674 C CA . ALA A 1 90 ? 5.772 -8.659 -15.330 1.00 88.94 90 ALA A CA 1
ATOM 675 C C . ALA A 1 90 ? 5.614 -7.710 -16.528 1.00 88.94 90 ALA A C 1
ATOM 677 O O . ALA A 1 90 ? 6.403 -7.773 -17.471 1.00 88.94 90 ALA A O 1
ATOM 678 N N . SER A 1 91 ? 4.658 -6.777 -16.483 1.00 87.00 91 SER A N 1
ATOM 679 C CA . SER A 1 91 ? 4.464 -5.818 -17.581 1.00 87.00 91 SER A CA 1
ATOM 680 C C . SER A 1 91 ? 5.689 -4.924 -17.815 1.00 87.00 91 SER A C 1
ATOM 682 O O . SER A 1 91 ? 6.032 -4.639 -18.961 1.00 87.00 91 SER A O 1
ATOM 684 N N . THR A 1 92 ? 6.401 -4.567 -16.743 1.00 84.75 92 THR A N 1
ATOM 685 C CA . THR A 1 92 ? 7.615 -3.741 -16.804 1.00 84.75 92 THR A CA 1
ATOM 686 C C . THR A 1 92 ? 8.790 -4.504 -17.429 1.00 84.75 92 THR A C 1
ATOM 688 O O . THR A 1 92 ? 9.584 -3.909 -18.153 1.00 84.75 92 THR A O 1
ATOM 691 N N . LEU A 1 93 ? 8.888 -5.819 -17.192 1.00 84.62 93 LEU A N 1
ATOM 692 C CA . LEU A 1 93 ? 9.960 -6.672 -17.723 1.00 84.62 93 LEU A CA 1
ATOM 693 C C . LEU A 1 93 ? 9.731 -7.098 -19.181 1.00 84.62 93 LEU A C 1
ATOM 695 O O . LEU A 1 93 ? 10.669 -7.075 -19.974 1.00 84.62 93 LEU A O 1
ATOM 699 N N . TYR A 1 94 ? 8.506 -7.492 -19.541 1.00 84.00 94 TYR A N 1
ATOM 700 C CA . TYR A 1 94 ? 8.211 -8.066 -20.862 1.00 84.00 94 TYR A CA 1
ATOM 701 C C . TYR A 1 94 ? 7.762 -7.034 -21.907 1.00 84.00 94 TYR A C 1
ATOM 703 O O . TYR A 1 94 ? 7.960 -7.255 -23.101 1.00 84.00 94 TYR A O 1
ATOM 711 N N . ALA A 1 95 ? 7.147 -5.918 -21.498 1.00 78.44 95 ALA A N 1
ATOM 712 C CA . ALA A 1 95 ? 6.565 -4.942 -22.423 1.00 78.44 95 ALA A CA 1
ATOM 713 C C . ALA A 1 95 ? 6.681 -3.494 -21.901 1.00 78.44 95 ALA A C 1
ATOM 715 O O . ALA A 1 95 ? 5.662 -2.855 -21.619 1.00 78.44 95 ALA A O 1
ATOM 716 N N . PRO A 1 96 ? 7.901 -2.924 -21.836 1.00 77.88 96 PRO A N 1
ATOM 717 C CA . PRO A 1 96 ? 8.139 -1.610 -21.229 1.00 77.88 96 PRO A CA 1
ATOM 718 C C . PRO A 1 96 ? 7.320 -0.476 -21.870 1.00 77.88 96 PRO A C 1
ATOM 720 O O . PRO A 1 96 ? 6.874 0.424 -21.173 1.00 77.88 96 PRO A O 1
ATOM 723 N N . HIS A 1 97 ? 7.019 -0.557 -23.172 1.00 82.19 97 HIS A N 1
ATOM 724 C CA . HIS A 1 97 ? 6.198 0.431 -23.889 1.00 82.19 97 HIS A CA 1
ATOM 725 C C . HIS A 1 97 ? 4.729 0.496 -23.427 1.00 82.19 97 HIS A C 1
ATOM 727 O O . HIS A 1 97 ? 4.030 1.447 -23.764 1.00 82.19 97 HIS A O 1
ATOM 733 N N . ARG A 1 98 ? 4.230 -0.522 -22.710 1.00 84.19 98 ARG A N 1
ATOM 734 C CA . ARG A 1 98 ? 2.838 -0.603 -22.227 1.00 84.19 98 ARG A CA 1
ATOM 735 C C . ARG A 1 98 ? 2.731 -0.585 -20.704 1.00 84.19 98 ARG A C 1
ATOM 737 O O . ARG A 1 98 ? 1.616 -0.637 -20.187 1.00 84.19 98 ARG A O 1
ATOM 744 N N . ALA A 1 99 ? 3.857 -0.513 -19.997 1.00 84.00 99 ALA A N 1
ATOM 745 C CA . ALA A 1 99 ? 3.894 -0.575 -18.540 1.00 84.00 99 ALA A CA 1
ATOM 746 C C . ALA A 1 99 ? 3.013 0.516 -17.908 1.00 84.00 99 ALA A C 1
ATOM 748 O O . ALA A 1 99 ? 2.182 0.212 -17.054 1.00 84.00 99 ALA A O 1
ATOM 749 N N . ASP A 1 100 ? 3.091 1.751 -18.410 1.00 87.44 100 ASP A N 1
ATOM 750 C CA . ASP A 1 100 ? 2.301 2.876 -17.893 1.00 87.44 100 ASP A CA 1
ATOM 751 C C . ASP A 1 100 ? 0.786 2.657 -18.047 1.00 87.44 100 ASP A C 1
ATOM 753 O O . ASP A 1 100 ? 0.006 2.937 -17.133 1.00 87.44 100 ASP A O 1
ATOM 757 N N . SER A 1 101 ? 0.352 2.083 -19.176 1.00 90.69 101 SER A N 1
ATOM 758 C CA . SER A 1 101 ? -1.058 1.747 -19.402 1.00 90.69 101 SER A CA 1
ATOM 759 C C . SER A 1 101 ? -1.541 0.630 -18.476 1.00 90.69 101 SER A C 1
ATOM 761 O O . SER A 1 101 ? -2.657 0.708 -17.965 1.00 90.69 101 SER A O 1
ATOM 763 N N . VAL A 1 102 ? -0.712 -0.391 -18.228 1.00 91.25 102 VAL A N 1
ATOM 764 C CA . VAL A 1 102 ? -1.049 -1.486 -17.301 1.00 91.25 102 VAL A CA 1
ATOM 765 C C . VAL A 1 102 ? -1.174 -0.958 -15.875 1.00 91.25 102 VAL A C 1
ATOM 767 O O . VAL A 1 102 ? -2.151 -1.271 -15.200 1.00 91.25 102 VAL A O 1
ATOM 770 N N . ILE A 1 103 ? -0.246 -0.107 -15.432 1.00 91.94 103 ILE A N 1
ATOM 771 C CA . ILE A 1 103 ? -0.291 0.515 -14.101 1.00 91.94 103 ILE A CA 1
ATOM 772 C C . ILE A 1 103 ? -1.589 1.316 -13.921 1.00 91.94 103 ILE A C 1
ATOM 774 O O . ILE A 1 103 ? -2.265 1.178 -12.897 1.00 91.94 103 ILE A O 1
ATOM 778 N N . SER A 1 104 ? -1.973 2.117 -14.921 1.00 91.62 104 SER A N 1
ATOM 779 C CA . SER A 1 104 ? -3.225 2.881 -14.881 1.00 91.62 104 SER A CA 1
ATOM 780 C C . SER A 1 104 ? -4.454 1.965 -14.822 1.00 91.62 104 SER A C 1
ATOM 782 O O . SER A 1 104 ? -5.309 2.146 -13.955 1.00 91.62 104 SER A O 1
ATOM 784 N N . ALA A 1 105 ? -4.508 0.927 -15.662 1.00 93.19 105 ALA A N 1
ATOM 785 C CA . ALA A 1 105 ? -5.611 -0.034 -15.675 1.00 93.19 105 ALA A CA 1
ATOM 786 C C . ALA A 1 105 ? -5.758 -0.776 -14.336 1.00 93.19 105 ALA A C 1
ATOM 788 O O . ALA A 1 105 ? -6.868 -0.901 -13.813 1.00 93.19 105 ALA A O 1
ATOM 789 N N . VAL A 1 106 ? -4.642 -1.221 -13.752 1.00 93.31 106 VAL A N 1
ATOM 790 C CA . VAL A 1 106 ? -4.607 -1.879 -12.438 1.00 93.31 106 VAL A CA 1
ATOM 791 C C . VAL A 1 106 ? -5.111 -0.934 -11.344 1.00 93.31 106 VAL A C 1
ATOM 793 O O . VAL A 1 106 ? -5.934 -1.335 -10.522 1.00 93.31 106 VAL A O 1
ATOM 796 N N . THR A 1 107 ? -4.691 0.333 -11.371 1.00 93.81 107 THR A N 1
ATOM 797 C CA . THR A 1 107 ? -5.130 1.350 -10.400 1.00 93.81 107 THR A CA 1
ATOM 798 C C . THR A 1 107 ? -6.634 1.595 -10.476 1.00 93.81 107 THR A C 1
ATOM 800 O O . THR A 1 107 ? -7.306 1.549 -9.450 1.00 93.81 107 THR A O 1
ATOM 803 N N . VAL A 1 108 ? -7.174 1.827 -11.679 1.00 94.38 108 VAL A N 1
ATOM 804 C CA . VAL A 1 108 ? -8.611 2.087 -11.879 1.00 94.38 108 VAL A CA 1
ATOM 805 C C . VAL A 1 108 ? -9.437 0.874 -11.463 1.00 94.38 108 VAL A C 1
ATOM 807 O O . VAL A 1 108 ? -10.418 1.023 -10.745 1.00 94.38 108 VAL A O 1
ATOM 810 N N . THR A 1 109 ? -9.001 -0.332 -11.830 1.00 91.88 109 THR A N 1
ATOM 811 C CA . THR A 1 109 ? -9.684 -1.573 -11.435 1.00 91.88 109 THR A CA 1
ATOM 812 C C . THR A 1 109 ? -9.685 -1.750 -9.914 1.00 91.88 109 THR A C 1
ATOM 814 O O . THR A 1 109 ? -10.719 -2.068 -9.330 1.00 91.88 109 THR A O 1
ATOM 817 N N . GLY A 1 110 ? -8.544 -1.498 -9.263 1.00 89.94 110 GLY A N 1
ATOM 818 C CA . GLY A 1 110 ? -8.407 -1.554 -7.808 1.00 89.94 110 GLY A CA 1
ATOM 819 C C . GLY A 1 110 ? -9.270 -0.523 -7.084 1.00 89.94 110 GLY A C 1
ATOM 820 O O . GLY A 1 110 ? -9.977 -0.872 -6.145 1.00 89.94 110 GLY A O 1
ATOM 821 N N . LEU A 1 111 ? -9.263 0.727 -7.547 1.00 92.62 111 LEU A N 1
ATOM 822 C CA . LEU A 1 111 ? -10.060 1.804 -6.959 1.00 92.62 111 LEU A CA 1
ATOM 823 C C . LEU A 1 111 ? -11.562 1.565 -7.153 1.00 92.62 111 LEU A C 1
ATOM 825 O O . LEU A 1 111 ? -12.320 1.634 -6.190 1.00 92.62 111 LEU A O 1
ATOM 829 N N . SER A 1 112 ? -12.000 1.269 -8.379 1.00 92.25 112 SER A N 1
ATOM 830 C CA . SER A 1 112 ? -13.413 1.022 -8.675 1.00 92.25 112 SER A CA 1
ATOM 831 C C . SER A 1 112 ? -13.930 -0.192 -7.920 1.00 92.25 112 SER A C 1
ATOM 833 O O . SER A 1 112 ? -14.980 -0.118 -7.294 1.00 92.25 112 SER A O 1
ATOM 835 N N . GLY A 1 113 ? -13.182 -1.294 -7.938 1.00 88.06 113 GLY A N 1
ATOM 836 C CA . GLY A 1 113 ? -13.587 -2.492 -7.226 1.00 88.06 113 GLY A CA 1
ATOM 837 C C . GLY A 1 113 ? -13.546 -2.312 -5.704 1.00 88.06 113 GLY A C 1
ATOM 838 O O . GLY A 1 113 ? -14.440 -2.794 -5.024 1.00 88.06 113 GLY A O 1
ATOM 839 N N . GLY A 1 114 ? -12.570 -1.575 -5.170 1.00 86.06 114 GLY A N 1
ATOM 840 C CA . GLY A 1 114 ? -12.484 -1.270 -3.740 1.00 86.06 114 GLY A CA 1
ATOM 841 C C . GLY A 1 114 ? -13.595 -0.360 -3.214 1.00 86.06 114 GLY A C 1
ATOM 842 O O . GLY A 1 114 ? -13.882 -0.429 -2.032 1.00 86.06 114 GLY A O 1
ATOM 843 N N . LEU A 1 115 ? -14.218 0.467 -4.063 1.00 85.06 115 LEU A N 1
ATOM 844 C CA . LEU A 1 115 ? -15.355 1.324 -3.690 1.00 85.06 115 LEU A CA 1
ATOM 845 C C . LEU A 1 115 ? -16.713 0.613 -3.738 1.00 85.06 115 LEU A C 1
ATOM 847 O O . LEU A 1 115 ? -17.674 1.100 -3.151 1.00 85.06 115 LEU A O 1
ATOM 851 N N . VAL A 1 116 ? -16.824 -0.475 -4.504 1.00 87.56 116 VAL A N 1
ATOM 852 C CA . VAL A 1 116 ? -18.074 -1.248 -4.625 1.00 87.56 116 VAL A CA 1
ATOM 853 C C . VAL A 1 116 ? -18.364 -2.049 -3.354 1.00 87.56 116 VAL A C 1
ATOM 855 O O . VAL A 1 116 ? -19.527 -2.340 -3.074 1.00 87.56 116 VAL A O 1
ATOM 858 N N . PHE A 1 117 ? -17.318 -2.407 -2.612 1.00 75.69 117 PHE A N 1
ATOM 859 C CA . PHE A 1 117 ? -17.392 -3.123 -1.342 1.00 75.69 117 PHE A CA 1
ATOM 860 C C . PHE A 1 117 ? -17.307 -2.15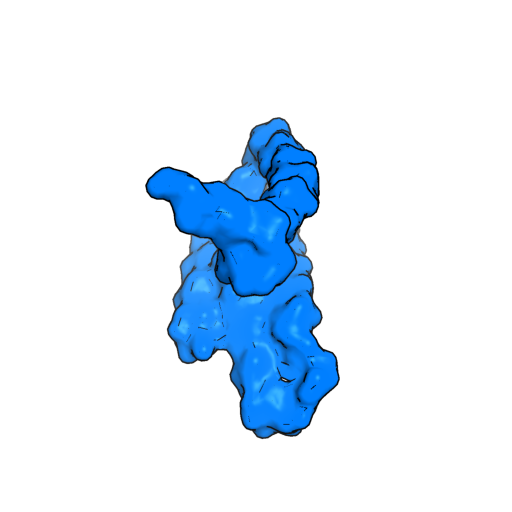5 -0.162 1.00 75.69 117 PHE A C 1
ATOM 862 O O . PHE A 1 117 ? -18.005 -2.421 0.841 1.00 75.69 117 PHE A O 1
#

Foldseek 3Di:
DVVVVCLCPDPPRPNPVVVVCCVVVCVVCVVVVVVCVVVVVVLLVLLLVLLLLLLLVVLVVCCVVVVPPVSDSVVSSVVSSVVSNVQLVVCCVPPVVCSNVSSVVSNVCSNVSSVVD

Sequence (117 aa):
MSELARQLLTPDGVLFFPLIIGLLGSLSFGVVGSYVVVRRVSYAAHAISHTVLLGIGLTLFAQYVTGWQWLNPLAGAFASALLSAWIIGASTLYAPHRADSVISAVTVTGLSGGLVF